Protein AF-A0A9E0CS20-F1 (afdb_monomer_lite)

pLDDT: mean 87.27, std 8.42, range [52.03, 95.38]

Secondary structure (DSSP, 8-state):
--PPEEEEEESSSEEEEE---TTTHHHHHHHHHHHTTT-----------EEEETTEEEE--

Structure (mmCIF, N/CA/C/O backbone):
data_AF-A0A9E0CS20-F1
#
_entry.id   AF-A0A9E0CS20-F1
#
loop_
_atom_site.group_PDB
_atom_site.id
_atom_site.type_symbol
_atom_site.label_atom_id
_atom_site.label_alt_id
_atom_site.label_comp_id
_atom_site.label_asym_id
_atom_site.label_entity_id
_atom_site.label_seq_id
_atom_site.pdbx_PDB_ins_code
_atom_site.Cartn_x
_atom_site.Cartn_y
_atom_site.Cartn_z
_atom_site.occupancy
_atom_site.B_iso_or_equiv
_atom_site.auth_seq_id
_atom_site.auth_comp_id
_atom_site.auth_asym_id
_atom_site.auth_atom_id
_atom_site.pdbx_PDB_model_num
ATOM 1 N N . GLU A 1 1 ? -2.331 -6.013 10.828 1.00 52.03 1 GLU A N 1
ATOM 2 C CA . GLU A 1 1 ? -2.513 -4.882 9.901 1.00 52.03 1 GLU A CA 1
ATOM 3 C C . GLU A 1 1 ? -2.775 -5.460 8.521 1.00 52.03 1 GLU A C 1
ATOM 5 O O . GLU A 1 1 ? -1.991 -6.294 8.074 1.00 52.03 1 GLU A O 1
ATOM 10 N N . HIS A 1 2 ? -3.928 -5.143 7.936 1.00 68.06 2 HIS A N 1
ATOM 11 C CA . HIS A 1 2 ? -4.354 -5.599 6.613 1.00 68.06 2 HIS A CA 1
ATOM 12 C C . HIS A 1 2 ? -4.462 -4.353 5.739 1.00 68.06 2 HIS A C 1
ATOM 14 O O . HIS A 1 2 ? -5.346 -3.533 5.963 1.00 68.06 2 HIS A O 1
ATOM 20 N N . ILE A 1 3 ? -3.529 -4.192 4.804 1.00 77.31 3 ILE A N 1
ATOM 21 C CA . ILE A 1 3 ? -3.520 -3.058 3.881 1.00 77.31 3 ILE A CA 1
ATOM 22 C C . ILE A 1 3 ? -4.106 -3.563 2.565 1.00 77.31 3 ILE A C 1
ATOM 24 O O . ILE A 1 3 ? -3.531 -4.488 1.979 1.00 77.31 3 ILE A O 1
ATOM 28 N N . PRO A 1 4 ? -5.235 -3.012 2.104 1.00 79.12 4 PRO A N 1
ATOM 29 C CA . PRO A 1 4 ? -5.830 -3.451 0.859 1.00 79.12 4 PRO A CA 1
ATOM 30 C C . PRO A 1 4 ? -4.985 -3.026 -0.347 1.00 79.12 4 PRO A C 1
ATOM 32 O O . PRO A 1 4 ? -4.595 -1.865 -0.489 1.00 79.12 4 PRO A O 1
ATOM 35 N N . VAL A 1 5 ? -4.736 -3.985 -1.238 1.00 82.31 5 VAL A N 1
ATOM 36 C CA . VAL A 1 5 ? -4.120 -3.759 -2.551 1.00 82.31 5 VAL A CA 1
ATOM 37 C C . VAL A 1 5 ? -5.242 -3.536 -3.563 1.00 82.31 5 VAL A C 1
ATOM 39 O O . VAL A 1 5 ? -6.142 -4.369 -3.666 1.00 82.31 5 VAL A O 1
ATOM 42 N N . LEU A 1 6 ? -5.200 -2.413 -4.278 1.00 82.69 6 LEU A N 1
ATOM 43 C CA . LEU A 1 6 ? -6.188 -2.032 -5.289 1.00 82.69 6 LEU A CA 1
ATOM 44 C C . LEU A 1 6 ? -5.883 -2.673 -6.641 1.00 82.69 6 LEU A C 1
ATOM 46 O O . LEU A 1 6 ? -6.775 -3.240 -7.269 1.00 82.69 6 LEU A O 1
ATOM 50 N N . ASP A 1 7 ? -4.620 -2.613 -7.057 1.00 80.06 7 ASP A N 1
ATOM 51 C CA . ASP A 1 7 ? -4.150 -3.204 -8.305 1.00 80.06 7 ASP A CA 1
ATOM 52 C C . ASP A 1 7 ? -2.690 -3.660 -8.180 1.00 80.06 7 ASP A C 1
ATOM 54 O O . ASP A 1 7 ? -1.929 -3.215 -7.310 1.00 80.06 7 ASP A O 1
ATOM 58 N N . THR A 1 8 ? -2.293 -4.599 -9.032 1.00 79.81 8 THR A N 1
ATOM 59 C CA . THR A 1 8 ? -0.909 -5.056 -9.159 1.00 79.81 8 THR A CA 1
ATOM 60 C C . THR A 1 8 ? -0.562 -5.246 -10.627 1.00 79.81 8 THR A C 1
ATOM 62 O O . THR A 1 8 ? -1.078 -6.144 -11.295 1.00 79.81 8 THR A O 1
ATOM 65 N N . VAL A 1 9 ? 0.383 -4.443 -11.116 1.00 81.31 9 VAL A N 1
ATOM 66 C CA . VAL A 1 9 ? 0.873 -4.525 -12.495 1.00 81.31 9 VAL A CA 1
ATOM 67 C C . VAL A 1 9 ? 2.231 -5.225 -12.509 1.00 81.31 9 VAL A C 1
ATOM 69 O O . VAL A 1 9 ? 3.198 -4.759 -11.905 1.00 81.31 9 VAL A O 1
ATOM 72 N N . TYR A 1 10 ? 2.309 -6.352 -13.217 1.00 71.50 10 TYR A N 1
ATOM 73 C CA . TYR A 1 10 ? 3.529 -7.148 -13.360 1.00 71.50 10 TYR A CA 1
ATOM 74 C C . TYR A 1 10 ? 4.272 -6.772 -14.651 1.00 71.50 10 TYR A C 1
ATOM 76 O O . TYR A 1 10 ? 3.877 -7.182 -15.742 1.00 71.50 10 TYR A O 1
ATOM 84 N N . THR A 1 11 ? 5.358 -6.004 -14.527 1.00 73.56 11 THR A N 1
ATOM 85 C CA . THR A 1 11 ? 6.310 -5.707 -15.618 1.00 73.56 11 THR A CA 1
ATOM 86 C C . THR A 1 11 ? 7.725 -6.152 -15.215 1.00 73.56 11 THR A C 1
ATOM 88 O O . THR A 1 11 ? 7.863 -7.028 -14.361 1.00 73.56 11 THR A O 1
ATOM 91 N N . ASP A 1 12 ? 8.787 -5.557 -15.775 1.00 76.56 12 ASP A N 1
ATOM 92 C CA . ASP A 1 12 ? 10.161 -5.736 -15.271 1.00 76.56 12 ASP A CA 1
ATOM 93 C C . ASP A 1 12 ? 10.293 -5.323 -13.790 1.00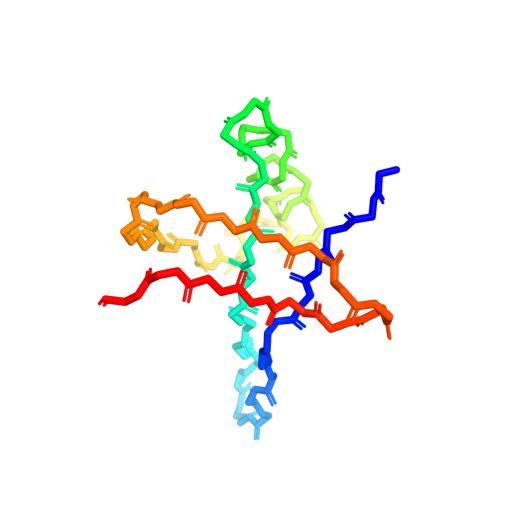 76.56 12 ASP A C 1
ATOM 95 O O . ASP A 1 12 ? 11.152 -5.830 -13.069 1.00 76.56 12 ASP A O 1
ATOM 99 N N . ASN A 1 13 ? 9.398 -4.441 -13.327 1.00 77.44 13 ASN A N 1
ATOM 100 C CA . ASN A 1 13 ? 9.159 -4.137 -11.920 1.00 77.44 13 ASN A CA 1
ATOM 101 C C . ASN A 1 13 ? 7.678 -4.376 -11.578 1.00 77.44 13 ASN A C 1
ATOM 103 O O . ASN A 1 13 ? 6.796 -4.220 -12.427 1.00 77.44 13 ASN A O 1
ATOM 107 N N . VAL A 1 14 ? 7.402 -4.754 -10.328 1.00 83.62 14 VAL A N 1
ATOM 108 C CA . VAL A 1 14 ? 6.029 -4.876 -9.820 1.00 83.62 14 VAL A CA 1
ATOM 109 C C . VAL A 1 14 ? 5.611 -3.542 -9.219 1.00 83.62 14 VAL A C 1
ATOM 111 O O . VAL A 1 14 ? 6.287 -3.040 -8.319 1.00 83.62 14 VAL A O 1
ATOM 114 N N . THR A 1 15 ? 4.494 -2.998 -9.696 1.00 87.00 15 THR A N 1
ATOM 115 C CA . THR A 1 15 ? 3.879 -1.788 -9.141 1.00 87.00 15 THR A CA 1
ATOM 116 C C . THR A 1 15 ? 2.615 -2.172 -8.387 1.00 87.00 15 THR A C 1
ATOM 118 O O . THR A 1 15 ? 1.772 -2.895 -8.920 1.00 87.00 15 THR A O 1
ATOM 121 N N . PHE A 1 16 ? 2.500 -1.684 -7.154 1.00 88.31 16 PHE A N 1
ATOM 122 C CA . PHE A 1 16 ? 1.325 -1.849 -6.305 1.00 88.31 16 PHE A CA 1
ATOM 123 C C . PHE A 1 16 ? 0.611 -0.509 -6.169 1.00 88.31 16 PHE A C 1
ATOM 125 O O . PHE A 1 16 ? 1.253 0.495 -5.863 1.00 88.31 16 PHE A O 1
ATOM 132 N N . GLU A 1 17 ? -0.706 -0.517 -6.330 1.00 90.62 17 GLU A N 1
ATOM 133 C CA . GLU A 1 17 ? -1.566 0.584 -5.902 1.00 90.62 17 GLU A CA 1
ATOM 134 C C . GLU A 1 17 ? -2.325 0.142 -4.649 1.00 90.62 17 GLU A C 1
ATOM 136 O O . GLU A 1 17 ? -2.842 -0.976 -4.589 1.00 90.62 17 GLU A O 1
ATOM 141 N N . MET A 1 18 ? -2.334 0.972 -3.606 1.00 90.81 18 MET A N 1
ATOM 142 C CA . MET A 1 18 ? -2.844 0.600 -2.283 1.00 90.81 18 MET A CA 1
ATOM 143 C C . MET A 1 18 ? -3.563 1.784 -1.643 1.00 90.81 18 MET A C 1
ATOM 145 O O . MET A 1 18 ? -3.090 2.915 -1.744 1.00 90.81 18 MET A O 1
ATOM 149 N N . ILE A 1 19 ? -4.646 1.515 -0.910 1.00 92.31 19 ILE A N 1
ATOM 150 C CA . ILE A 1 19 ? -5.200 2.486 0.039 1.00 92.31 19 ILE A CA 1
ATOM 151 C C . ILE A 1 19 ? -4.654 2.172 1.422 1.00 92.31 19 ILE A C 1
ATOM 153 O O . ILE A 1 19 ? -4.761 1.049 1.912 1.00 92.31 19 ILE A O 1
ATOM 157 N N . VAL A 1 20 ? -4.071 3.185 2.054 1.00 92.75 20 VAL A N 1
ATOM 158 C CA . VAL A 1 20 ? -3.451 3.074 3.373 1.00 92.75 20 VAL A CA 1
ATOM 159 C C . VAL A 1 20 ? -4.173 4.027 4.325 1.00 92.75 20 VAL A C 1
ATOM 161 O O . VAL A 1 20 ? -4.296 5.210 3.997 1.00 92.75 20 VAL A O 1
ATOM 164 N N . PRO A 1 21 ? -4.637 3.562 5.501 1.00 92.75 21 PRO A N 1
ATOM 165 C CA . PRO A 1 21 ? -5.115 4.459 6.546 1.00 92.75 21 PRO A CA 1
ATOM 166 C C . PRO A 1 21 ? -4.073 5.544 6.840 1.00 92.75 21 PRO A C 1
ATOM 168 O O . PRO A 1 21 ? -2.894 5.237 7.006 1.00 92.75 21 PRO A O 1
ATOM 171 N N . VAL A 1 22 ? -4.494 6.808 6.942 1.00 92.06 22 VAL A N 1
ATOM 172 C CA . VAL A 1 22 ? -3.578 7.958 7.108 1.00 92.06 22 VAL A CA 1
ATOM 173 C C . VAL A 1 22 ? -2.640 7.782 8.311 1.00 92.06 22 VAL A C 1
ATOM 175 O O . VAL A 1 22 ? -1.463 8.132 8.254 1.00 92.06 22 VAL A O 1
ATOM 178 N N . GLU A 1 23 ? -3.146 7.184 9.386 1.00 93.00 23 GLU A N 1
ATOM 179 C CA . GLU A 1 23 ? -2.397 6.862 10.605 1.00 93.00 23 GLU A CA 1
ATOM 180 C C . GLU A 1 23 ? -1.327 5.772 10.426 1.00 93.00 23 GLU A C 1
ATOM 182 O O . GLU A 1 23 ? -0.347 5.748 11.171 1.00 93.00 23 GLU A O 1
ATOM 187 N N . GLU A 1 24 ? -1.468 4.904 9.422 1.00 93.50 24 GLU A N 1
ATOM 188 C CA . GLU A 1 24 ? -0.533 3.811 9.143 1.00 93.50 24 GLU A CA 1
ATOM 189 C C . GLU A 1 24 ? 0.517 4.167 8.080 1.00 93.50 24 GLU A C 1
ATOM 191 O O . GLU A 1 24 ? 1.525 3.469 7.987 1.00 93.50 24 GLU A O 1
ATOM 196 N N . VAL A 1 25 ? 0.359 5.264 7.324 1.00 91.94 25 VAL A N 1
ATOM 197 C CA . VAL A 1 25 ? 1.250 5.634 6.200 1.00 91.94 25 VAL A CA 1
ATOM 198 C C . VAL A 1 25 ? 2.733 5.519 6.564 1.00 91.94 25 VAL A C 1
ATOM 200 O O . VAL A 1 25 ? 3.480 4.807 5.896 1.00 91.94 25 VAL A O 1
ATOM 203 N N . GLY A 1 26 ? 3.160 6.131 7.673 1.00 93.50 26 GLY A N 1
ATOM 204 C CA . GLY A 1 26 ? 4.569 6.097 8.081 1.00 93.50 26 GLY A CA 1
ATOM 205 C C . GLY A 1 26 ? 5.072 4.699 8.471 1.00 93.50 26 GLY A C 1
ATOM 206 O O . GLY A 1 26 ? 6.250 4.386 8.282 1.00 93.50 26 GLY A O 1
ATOM 207 N N . SER A 1 27 ? 4.201 3.831 8.998 1.00 94.88 27 SER A N 1
ATOM 208 C CA . SER A 1 27 ? 4.572 2.449 9.330 1.00 94.88 27 SER A CA 1
ATOM 209 C C . SER A 1 27 ? 4.734 1.606 8.060 1.00 94.88 27 SER A C 1
ATOM 211 O O . SER A 1 27 ? 5.673 0.810 7.962 1.00 94.88 27 SER A O 1
ATOM 213 N N . VAL A 1 28 ? 3.868 1.830 7.068 1.00 93.50 28 VAL A N 1
ATOM 214 C CA . VAL A 1 28 ? 3.898 1.170 5.760 1.00 93.50 28 VAL A CA 1
ATOM 215 C C . VAL A 1 28 ? 5.139 1.574 4.978 1.00 93.50 28 VAL A C 1
ATOM 217 O O . VAL A 1 28 ? 5.885 0.694 4.543 1.00 93.50 28 VAL A O 1
ATOM 220 N N . GLU A 1 29 ? 5.427 2.873 4.879 1.00 93.44 29 GLU A N 1
ATOM 221 C CA . GLU A 1 29 ? 6.635 3.381 4.219 1.00 93.44 29 GLU A CA 1
ATOM 222 C C . GLU A 1 29 ? 7.892 2.727 4.794 1.00 93.44 29 GLU A C 1
ATOM 224 O O . GLU A 1 29 ? 8.712 2.171 4.060 1.00 93.44 29 GLU A O 1
ATOM 229 N N . LYS A 1 30 ? 8.005 2.704 6.127 1.00 94.56 30 LYS A N 1
ATOM 230 C CA . LYS A 1 30 ? 9.134 2.078 6.815 1.00 94.56 30 LYS A CA 1
ATOM 231 C C . LYS A 1 30 ? 9.268 0.590 6.474 1.00 94.56 30 LYS A C 1
ATOM 233 O O . LYS A 1 30 ? 10.368 0.146 6.148 1.00 94.56 30 LYS A O 1
ATOM 238 N N . LYS A 1 31 ? 8.171 -0.175 6.510 1.00 94.12 31 LYS A N 1
ATOM 239 C CA . LYS A 1 31 ? 8.183 -1.609 6.169 1.00 94.12 31 LYS A CA 1
ATOM 240 C C . LYS A 1 31 ? 8.644 -1.851 4.734 1.00 94.12 31 LYS A C 1
ATOM 242 O O . LYS A 1 31 ? 9.448 -2.754 4.508 1.00 94.12 31 LYS A O 1
ATOM 247 N N . PHE A 1 32 ? 8.182 -1.047 3.776 1.00 92.38 32 PHE A N 1
ATOM 248 C CA . PHE A 1 32 ? 8.618 -1.160 2.382 1.00 92.38 32 PHE A CA 1
ATOM 249 C C . PHE A 1 32 ? 10.094 -0.797 2.208 1.00 92.38 32 PHE A C 1
ATOM 251 O O . PHE A 1 32 ? 10.808 -1.496 1.484 1.00 92.38 32 PHE A O 1
ATOM 258 N N . MET A 1 33 ? 10.585 0.237 2.894 1.00 93.75 33 MET A N 1
ATOM 259 C CA . MET A 1 33 ? 12.011 0.578 2.882 1.00 93.75 33 MET A CA 1
ATOM 260 C C . MET A 1 33 ? 12.871 -0.562 3.439 1.00 93.75 33 MET A C 1
ATOM 262 O O . MET A 1 33 ? 13.861 -0.943 2.815 1.00 93.75 33 MET A O 1
ATOM 266 N N . GLU A 1 34 ? 12.483 -1.156 4.568 1.00 95.38 34 GLU A N 1
ATOM 267 C CA . GLU A 1 34 ? 13.212 -2.272 5.182 1.00 95.38 34 GLU A CA 1
ATOM 268 C C . GLU A 1 34 ? 13.180 -3.530 4.301 1.00 95.38 34 GLU A C 1
ATOM 270 O O . GLU A 1 34 ? 14.229 -4.108 4.008 1.00 95.38 34 GLU A O 1
ATOM 275 N N . ALA A 1 35 ? 11.997 -3.924 3.821 1.00 92.06 35 ALA A N 1
ATOM 276 C CA . ALA A 1 35 ? 11.815 -5.135 3.021 1.00 92.06 35 ALA A CA 1
ATOM 277 C C . ALA A 1 35 ? 12.498 -5.052 1.647 1.00 92.06 35 ALA A C 1
ATOM 279 O O . ALA A 1 35 ? 12.998 -6.056 1.140 1.00 92.06 35 ALA A O 1
ATOM 280 N N . SER A 1 36 ? 12.548 -3.859 1.048 1.00 90.81 36 SER A N 1
ATOM 281 C CA . SER A 1 36 ? 13.184 -3.638 -0.257 1.00 90.81 36 SER A CA 1
ATOM 282 C C . SER A 1 36 ? 14.672 -3.294 -0.171 1.00 90.81 36 SER A C 1
ATOM 284 O O . SER A 1 36 ? 15.295 -3.060 -1.209 1.00 90.81 36 SER A O 1
ATOM 286 N N . MET A 1 37 ? 15.251 -3.230 1.036 1.00 93.06 37 MET A N 1
ATOM 287 C CA . MET A 1 37 ? 16.599 -2.690 1.262 1.00 93.06 37 MET A CA 1
ATOM 288 C C . MET A 1 37 ? 16.765 -1.287 0.642 1.00 93.06 37 MET A C 1
ATOM 290 O O . MET A 1 37 ? 17.784 -0.987 0.019 1.00 93.06 37 MET A O 1
ATOM 294 N N . GLY A 1 38 ? 15.729 -0.453 0.765 1.00 90.56 38 GLY A N 1
ATOM 295 C CA . GLY A 1 38 ? 15.681 0.918 0.253 1.00 90.56 38 GLY A CA 1
ATOM 296 C C . GLY A 1 38 ? 15.545 1.042 -1.266 1.00 90.56 38 GLY A C 1
ATOM 297 O O . GLY A 1 38 ? 15.817 2.111 -1.805 1.00 90.56 38 GLY A O 1
ATOM 298 N N . LYS A 1 39 ? 15.181 -0.034 -1.976 1.00 90.38 39 LYS A N 1
ATOM 299 C CA . LYS A 1 39 ? 15.035 -0.020 -3.443 1.00 90.38 39 LYS A CA 1
ATOM 300 C C . LYS A 1 39 ? 13.619 0.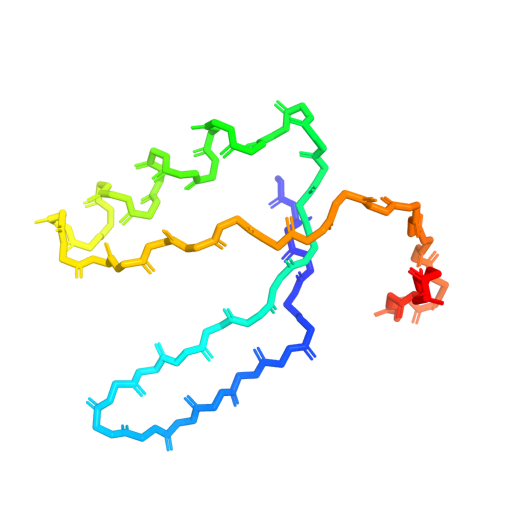279 -3.922 1.00 90.38 39 LYS A C 1
ATOM 302 O O . LYS A 1 39 ? 13.454 0.616 -5.090 1.00 90.38 39 LYS A O 1
ATOM 307 N N . ALA A 1 40 ? 12.609 0.108 -3.069 1.00 91.06 40 ALA A N 1
ATOM 308 C CA . ALA A 1 40 ? 11.243 0.455 -3.430 1.00 91.06 40 ALA A CA 1
ATOM 309 C C . ALA A 1 40 ? 11.127 1.970 -3.616 1.00 91.06 40 ALA A C 1
ATOM 311 O O . ALA A 1 40 ? 11.672 2.744 -2.832 1.00 91.06 40 ALA A O 1
ATOM 312 N N . VAL A 1 41 ? 10.398 2.376 -4.649 1.00 92.06 41 VAL A N 1
ATOM 313 C CA . VAL A 1 41 ? 9.989 3.764 -4.854 1.00 92.06 41 VAL A CA 1
ATOM 314 C C . VAL A 1 41 ? 8.550 3.873 -4.368 1.00 92.06 41 VAL A C 1
ATOM 316 O O . VAL A 1 41 ? 7.716 3.057 -4.754 1.00 92.06 41 VAL A O 1
ATOM 319 N N . LEU A 1 42 ? 8.285 4.836 -3.488 1.00 92.12 42 LEU A N 1
ATOM 320 C CA . LEU A 1 42 ? 6.956 5.100 -2.945 1.00 92.12 42 LEU A CA 1
ATO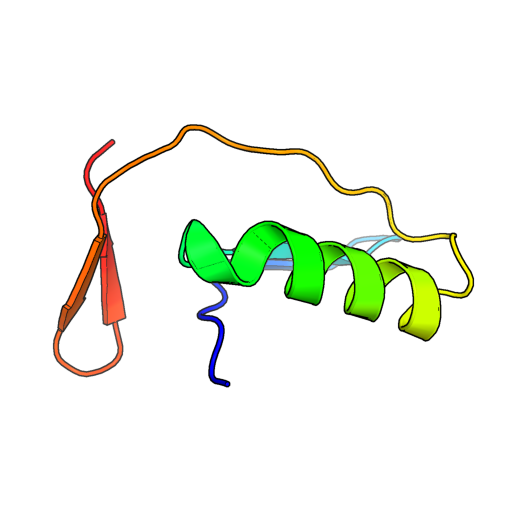M 321 C C . LEU A 1 42 ? 6.500 6.477 -3.418 1.00 92.12 42 LEU A C 1
ATOM 323 O O . LEU A 1 42 ? 7.229 7.457 -3.264 1.00 92.12 42 LEU A O 1
ATOM 327 N N . GLU A 1 43 ? 5.295 6.540 -3.969 1.00 93.00 43 GLU A N 1
ATOM 328 C CA . GLU A 1 43 ? 4.641 7.780 -4.377 1.00 93.00 43 GLU A CA 1
ATOM 329 C C . GLU A 1 43 ? 3.338 7.922 -3.591 1.00 93.00 43 GLU A C 1
ATOM 331 O O . GLU A 1 43 ? 2.539 6.988 -3.519 1.00 93.00 43 GLU A O 1
ATOM 336 N N . LYS A 1 44 ? 3.135 9.084 -2.960 1.00 90.81 44 LYS A N 1
ATOM 337 C CA . LYS A 1 44 ? 1.904 9.368 -2.220 1.00 90.81 44 LYS A CA 1
ATOM 338 C C . LYS A 1 44 ? 0.835 9.849 -3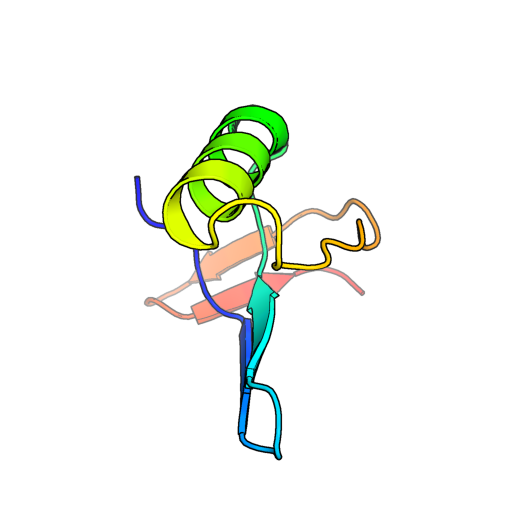.201 1.00 90.81 44 LYS A C 1
ATOM 340 O O . LYS A 1 44 ? 1.011 10.892 -3.826 1.00 90.81 44 LYS A O 1
ATOM 345 N N . GLY A 1 45 ? -0.249 9.085 -3.311 1.00 88.50 45 GLY A N 1
ATOM 346 C CA . GLY A 1 45 ? -1.447 9.473 -4.058 1.00 88.50 45 GLY A CA 1
ATOM 347 C C . GLY A 1 45 ? -2.294 10.526 -3.333 1.00 88.50 45 GLY A C 1
ATOM 348 O O . GLY A 1 45 ? -1.884 11.095 -2.317 1.00 88.50 45 GLY A O 1
ATOM 349 N N . GLU A 1 46 ? -3.493 10.778 -3.854 1.00 90.00 46 GLU A N 1
ATOM 350 C CA . GLU A 1 46 ? -4.451 11.697 -3.235 1.00 90.00 46 GLU A CA 1
ATOM 351 C C . GLU A 1 46 ? -5.032 11.119 -1.934 1.00 90.00 46 GLU A C 1
ATOM 353 O O . GLU A 1 46 ? -5.288 9.920 -1.816 1.00 90.00 46 GLU A O 1
ATOM 358 N N . GLU A 1 47 ? -5.232 11.978 -0.931 1.00 91.38 47 GLU A N 1
ATOM 359 C CA . GLU A 1 47 ? -5.923 11.590 0.300 1.00 91.38 47 GLU A CA 1
ATOM 360 C C . GLU A 1 47 ? -7.433 11.563 0.050 1.00 91.38 47 GLU A C 1
ATOM 362 O O . GLU A 1 47 ? -8.020 12.573 -0.335 1.00 91.38 47 GLU A O 1
ATOM 367 N N . THR A 1 48 ? -8.062 10.415 0.302 1.00 92.19 48 THR A N 1
ATOM 368 C CA . THR A 1 48 ? -9.499 10.211 0.094 1.00 92.19 48 THR A CA 1
ATOM 369 C C . THR A 1 48 ? -10.132 9.418 1.238 1.00 92.19 48 THR A C 1
ATOM 371 O O . THR A 1 48 ? -9.442 8.827 2.076 1.00 92.19 48 THR A O 1
ATOM 374 N N . TYR A 1 49 ? -11.462 9.403 1.274 1.00 92.62 49 TYR A N 1
ATOM 375 C CA . TYR A 1 49 ? -12.230 8.492 2.110 1.00 92.62 49 TYR A CA 1
ATOM 376 C C . TYR A 1 49 ? -12.476 7.183 1.362 1.00 92.62 49 TYR A C 1
ATOM 378 O O . TYR A 1 49 ? -12.770 7.167 0.167 1.00 92.62 49 TYR A O 1
ATOM 386 N N . TYR A 1 50 ? -12.389 6.073 2.090 1.00 91.50 50 TYR A N 1
ATOM 387 C CA . TYR A 1 50 ? -12.681 4.751 1.559 1.00 91.50 50 TYR A CA 1
ATOM 388 C C . TYR A 1 50 ? -13.508 3.934 2.551 1.00 91.50 50 TYR A C 1
ATOM 390 O O . TYR A 1 50 ? -13.511 4.188 3.757 1.00 91.50 50 TYR A O 1
ATOM 398 N N . ALA A 1 51 ? -14.202 2.931 2.031 1.00 91.25 51 ALA A N 1
ATOM 399 C CA . ALA A 1 51 ? -14.932 1.932 2.784 1.00 91.25 51 ALA A CA 1
ATOM 400 C C . ALA A 1 51 ? -14.590 0.541 2.251 1.00 91.25 51 ALA A C 1
ATOM 402 O O . ALA A 1 51 ? -14.442 0.341 1.045 1.00 91.25 51 ALA A O 1
ATOM 403 N N . GLU A 1 52 ? -14.509 -0.434 3.149 1.00 89.19 52 GLU A N 1
ATOM 404 C CA . GLU A 1 52 ? -14.471 -1.844 2.778 1.00 89.19 52 GLU A CA 1
ATOM 405 C C . GLU A 1 52 ? -15.890 -2.421 2.860 1.00 89.19 52 GLU A C 1
ATOM 407 O O . GLU A 1 52 ? -16.521 -2.399 3.917 1.00 89.19 52 GLU A O 1
ATOM 412 N N . ILE A 1 53 ? -16.405 -2.915 1.734 1.00 91.94 53 ILE A N 1
ATOM 413 C CA . ILE A 1 53 ? -17.745 -3.494 1.602 1.00 91.94 53 ILE A CA 1
ATOM 414 C C . ILE A 1 53 ? -17.583 -4.896 1.021 1.00 91.94 53 ILE A C 1
ATOM 416 O O . ILE A 1 53 ? -17.118 -5.053 -0.107 1.00 91.94 53 ILE A O 1
ATOM 420 N N . ASP A 1 54 ? -17.939 -5.920 1.800 1.00 90.50 54 ASP A N 1
ATOM 421 C CA . ASP A 1 54 ? -17.827 -7.334 1.410 1.00 90.50 54 ASP A CA 1
ATOM 422 C C . ASP A 1 54 ? -16.432 -7.719 0.863 1.00 90.50 54 ASP A C 1
ATOM 424 O O . ASP A 1 54 ? -16.306 -8.449 -0.122 1.00 90.50 54 ASP A O 1
ATOM 428 N N . GLY A 1 55 ? -15.365 -7.199 1.484 1.00 85.50 55 GLY A N 1
ATOM 429 C CA . GLY A 1 55 ? -13.974 -7.449 1.081 1.00 85.50 55 GLY A CA 1
ATOM 430 C C . GLY A 1 55 ? -13.511 -6.669 -0.155 1.00 85.50 55 GLY A C 1
ATOM 431 O O . GLY A 1 55 ? -12.434 -6.941 -0.684 1.00 85.50 55 GLY A O 1
ATOM 432 N N . LYS A 1 56 ? -14.311 -5.714 -0.642 1.00 86.00 56 LYS A N 1
ATOM 433 C CA . LYS A 1 56 ? -13.945 -4.798 -1.728 1.00 86.00 56 LYS A CA 1
ATOM 434 C C . LYS A 1 56 ? -13.760 -3.391 -1.197 1.00 86.00 56 LYS A C 1
ATOM 436 O O . LYS A 1 56 ? -14.562 -2.921 -0.396 1.00 86.00 56 LYS A O 1
ATOM 441 N N . ILE A 1 57 ? -12.748 -2.699 -1.702 1.00 89.25 57 ILE A N 1
ATOM 442 C CA . ILE A 1 57 ? -12.542 -1.289 -1.392 1.00 89.25 57 ILE A CA 1
ATOM 443 C C . ILE A 1 57 ? -13.362 -0.427 -2.349 1.00 89.25 57 ILE A C 1
ATOM 445 O O . ILE A 1 57 ? -13.251 -0.558 -3.566 1.00 89.25 57 ILE A O 1
ATOM 449 N N . SER A 1 58 ? -14.184 0.449 -1.779 1.00 90.12 58 SER A N 1
ATOM 450 C CA . SER A 1 58 ? -14.855 1.557 -2.455 1.00 90.12 58 SER A CA 1
ATOM 451 C C . SER A 1 58 ? -14.241 2.851 -1.943 1.00 90.12 58 SER A C 1
ATOM 453 O O . SER A 1 58 ? -14.095 3.011 -0.736 1.00 90.12 58 SER A O 1
ATOM 455 N N . TYR A 1 5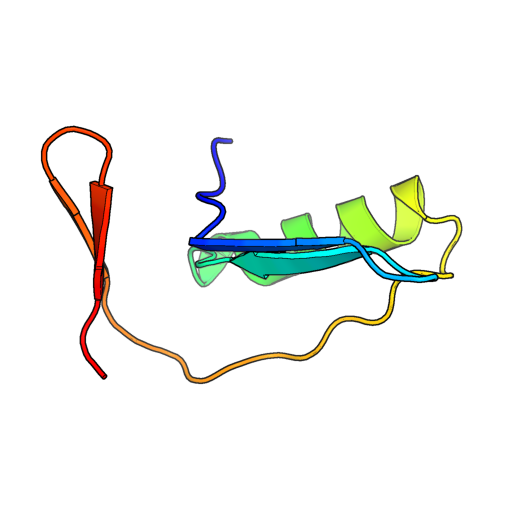9 ? -13.893 3.774 -2.826 1.00 88.31 59 TYR A N 1
ATOM 456 C CA . TYR A 1 59 ? -13.292 5.054 -2.464 1.00 88.31 59 TYR A CA 1
ATOM 457 C C . TYR A 1 59 ? -13.819 6.150 -3.380 1.00 88.31 59 TYR A C 1
ATOM 459 O O . TYR A 1 59 ? -14.236 5.864 -4.506 1.00 88.31 59 TYR A O 1
ATOM 467 N N . ASP A 1 60 ? -13.835 7.380 -2.876 1.00 82.12 60 ASP A N 1
ATOM 468 C CA . ASP A 1 60 ? -14.235 8.536 -3.673 1.00 82.12 60 ASP A CA 1
ATOM 469 C C . ASP A 1 60 ? -13.047 8.980 -4.551 1.00 82.12 60 ASP A C 1
ATOM 471 O O . ASP A 1 60 ? -11.928 9.133 -4.051 1.00 82.12 60 ASP A O 1
ATOM 475 N N . LEU A 1 61 ? -13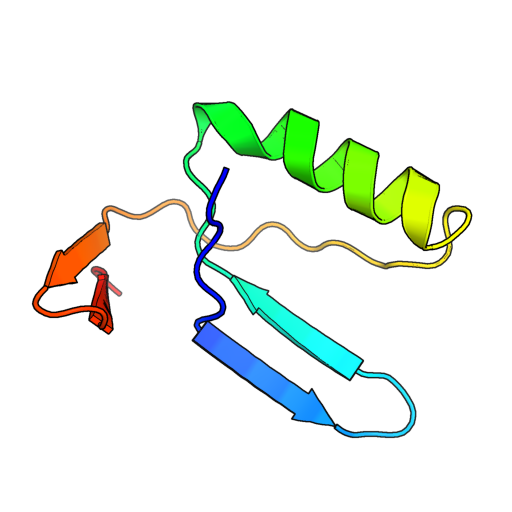.299 9.142 -5.857 1.00 61.19 61 LEU A N 1
ATOM 476 C CA . LEU A 1 61 ? -12.391 9.713 -6.865 1.00 61.19 61 LEU A CA 1
ATOM 477 C C . LEU A 1 61 ? -12.853 11.122 -7.246 1.00 61.19 61 LEU A C 1
ATOM 479 O O . LEU A 1 61 ? -14.076 11.287 -7.478 1.00 61.19 61 LEU A O 1
#

Foldseek 3Di:
DDWDWPDWDDDVDIDTDTDDDPVCVVVVVVVCCVVVVNPDDDDDDDDWDWDQDPNDIDIDD

Radius of gyration: 12.44 Å; chains: 1; bounding box: 34×19×26 Å

Sequence (61 aa):
EHIPVLDTVYTDNVTFEMIVPVEEVGSVEKKFMEASMGKAVLEKGEETYYAEIDGKISYDL